Protein AF-A0A535IKG8-F1 (afdb_monomer)

Solvent-access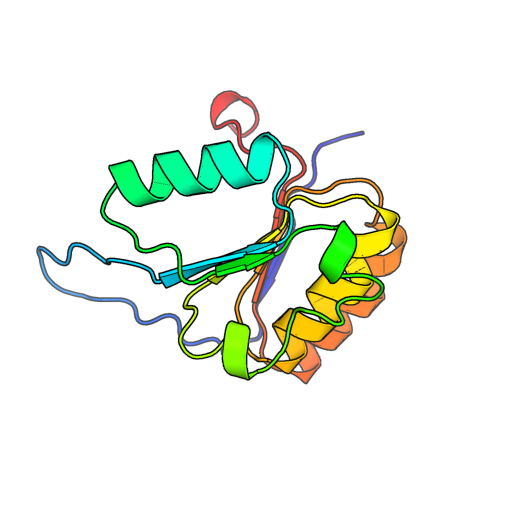ible surface area (backbone atoms only — not comparable to full-atom values): 7937 Å² total; per-residue (Å²): 136,81,76,65,69,46,79,46,72,22,99,76,58,78,72,88,79,84,84,76,87,90,72,86,79,59,46,29,31,30,30,40,15,58,46,74,64,32,48,51,51,50,54,53,38,44,75,70,62,28,43,77,70,38,73,42,38,68,90,67,30,63,81,25,67,56,62,38,68,79,67,50,63,80,38,66,32,33,43,33,41,58,54,42,92,47,47,64,43,40,51,52,39,34,38,74,66,68,32,32,36,38,34,50,51,54,84,46,70,92,49,42,69,62,50,52,54,48,29,55,76,62,46,21,38,40,38,38,30,68,64,90,59,70,87,81,74,118

Ra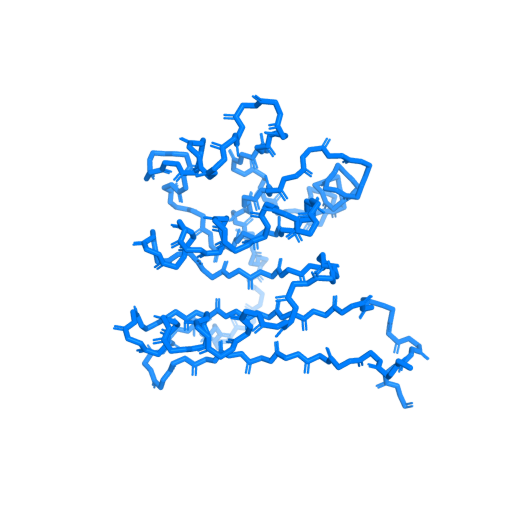dius of gyration: 14.69 Å; Cα contacts (8 Å, |Δi|>4): 245; chains: 1; bounding box: 43×35×37 Å

Sequence (138 aa):
MHGENILLLSPCTSVPLCLCGECEERMRIAIVGGGKMGQAVARLAEARGHTILTIVGGAENQGGRALTAERLAGADVAVEFTRPDAVVANLERLIEAGVPAVTGTTGWLDELPRIAALVERRGGALLHAANFSVGVHL

Mean predicted aligned error: 6.82 Å

Structure (mmCIF, N/CA/C/O backbone):
data_AF-A0A535IKG8-F1
#
_entry.id   AF-A0A535IKG8-F1
#
loop_
_atom_site.group_PDB
_atom_site.id
_atom_site.type_symbol
_atom_site.label_atom_id
_atom_site.label_alt_id
_atom_site.label_comp_id
_atom_site.label_asym_id
_atom_site.label_entity_id
_atom_site.label_seq_id
_atom_site.pdbx_PDB_ins_code
_atom_site.Cartn_x
_atom_site.Cartn_y
_atom_site.Cartn_z
_atom_site.occupancy
_atom_site.B_iso_or_equiv
_atom_site.auth_seq_id
_atom_site.auth_comp_id
_atom_site.auth_asym_id
_atom_site.auth_atom_id
_atom_site.pdbx_PDB_model_num
ATOM 1 N N . MET A 1 1 ? -1.024 1.912 -24.148 1.00 40.41 1 MET A N 1
ATOM 2 C CA . MET A 1 1 ? -1.157 1.590 -22.715 1.00 40.41 1 MET A CA 1
ATOM 3 C C . MET A 1 1 ? -2.408 2.287 -22.215 1.00 40.41 1 MET A C 1
ATOM 5 O O . MET A 1 1 ? -2.364 3.489 -21.994 1.00 40.41 1 MET A O 1
ATOM 9 N N . HIS A 1 2 ? -3.534 1.578 -22.187 1.00 46.06 2 HIS A N 1
ATOM 10 C CA . HIS A 1 2 ? -4.757 2.088 -21.567 1.00 46.06 2 HIS A CA 1
ATOM 11 C C . HIS A 1 2 ? -4.593 1.893 -20.055 1.00 46.06 2 HIS A C 1
ATOM 13 O O . HIS A 1 2 ? -4.092 0.854 -19.634 1.00 46.06 2 HIS A O 1
ATOM 19 N N . GLY A 1 3 ? -4.885 2.920 -19.259 1.00 53.50 3 GLY A N 1
ATOM 20 C CA . GLY A 1 3 ? -4.806 2.833 -17.803 1.00 53.50 3 GLY A CA 1
ATOM 21 C C . GLY A 1 3 ? -5.942 1.958 -17.293 1.00 53.50 3 GLY A C 1
ATOM 22 O O . GLY A 1 3 ? -7.071 2.427 -17.191 1.00 53.50 3 GLY A O 1
ATOM 23 N N . GLU A 1 4 ? -5.655 0.689 -17.032 1.00 65.62 4 GLU A N 1
ATOM 24 C CA . GLU A 1 4 ? -6.626 -0.245 -16.472 1.00 65.62 4 GLU A CA 1
ATOM 25 C C . GLU A 1 4 ? -6.667 -0.068 -14.951 1.00 65.62 4 GLU A C 1
ATOM 27 O O . GLU A 1 4 ? -5.658 -0.227 -14.260 1.00 65.62 4 GLU A O 1
ATOM 32 N N . ASN A 1 5 ? -7.840 0.297 -14.434 1.00 75.25 5 ASN A N 1
ATOM 33 C CA . ASN A 1 5 ? -8.122 0.243 -13.006 1.00 75.25 5 ASN A CA 1
ATOM 34 C C . ASN A 1 5 ? -8.591 -1.175 -12.678 1.00 75.25 5 ASN A C 1
ATOM 36 O O . ASN A 1 5 ? -9.478 -1.705 -13.346 1.00 75.25 5 ASN A O 1
ATOM 40 N N . ILE A 1 6 ? -8.005 -1.789 -11.656 1.00 82.38 6 ILE A N 1
ATOM 41 C CA . ILE A 1 6 ? -8.293 -3.170 -11.273 1.00 82.38 6 ILE A CA 1
ATOM 42 C C . ILE A 1 6 ? -8.760 -3.177 -9.827 1.00 82.38 6 ILE A C 1
ATOM 44 O O . ILE A 1 6 ? -8.037 -2.742 -8.934 1.00 82.38 6 ILE A O 1
ATOM 48 N N . LEU A 1 7 ? -9.963 -3.694 -9.597 1.00 85.19 7 LEU A N 1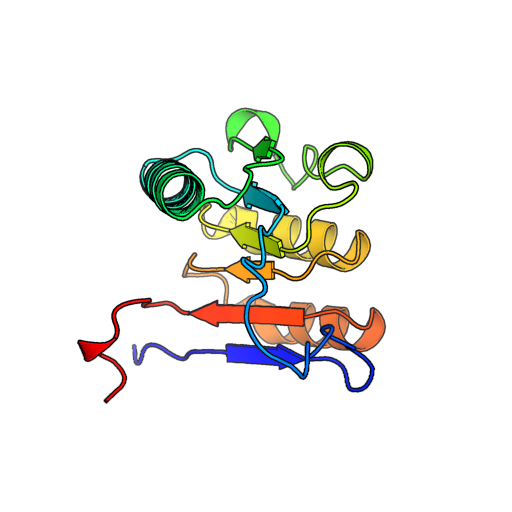
ATOM 49 C CA . LEU A 1 7 ? -10.514 -3.905 -8.267 1.00 85.19 7 LEU A CA 1
ATOM 50 C C . LEU A 1 7 ? -10.632 -5.407 -8.016 1.00 85.19 7 LEU A C 1
ATOM 52 O O . LEU A 1 7 ? -11.364 -6.106 -8.712 1.00 85.19 7 LEU A O 1
ATOM 56 N N . LEU A 1 8 ? -9.909 -5.891 -7.014 1.00 80.62 8 LEU A N 1
ATOM 57 C CA . LEU A 1 8 ? -9.950 -7.268 -6.546 1.00 80.62 8 LEU A CA 1
ATOM 58 C C . LEU A 1 8 ? -10.584 -7.271 -5.162 1.00 80.62 8 LEU A C 1
ATOM 60 O O . LEU A 1 8 ? -10.031 -6.713 -4.215 1.00 80.62 8 LEU A O 1
ATOM 64 N N . LEU A 1 9 ? -11.751 -7.895 -5.060 1.00 78.81 9 LEU A N 1
ATOM 65 C CA . LEU A 1 9 ? -12.485 -8.073 -3.816 1.00 78.81 9 LEU A CA 1
ATOM 66 C C . LEU A 1 9 ? -12.774 -9.554 -3.641 1.00 78.81 9 LEU A C 1
ATOM 68 O O . LEU A 1 9 ? -13.214 -10.223 -4.576 1.00 78.81 9 LEU A O 1
ATOM 72 N N . SER A 1 10 ? -12.551 -10.054 -2.433 1.00 68.81 10 SER A N 1
ATOM 73 C CA . SER A 1 10 ? -13.013 -11.387 -2.072 1.00 68.81 10 SER A CA 1
ATOM 74 C C . SER A 1 10 ? -14.497 -11.337 -1.691 1.00 68.81 10 SER A C 1
ATOM 76 O O . SER A 1 10 ? -14.954 -10.338 -1.133 1.00 68.81 10 SER A O 1
ATOM 78 N N . PRO A 1 11 ? -15.274 -12.413 -1.910 1.00 52.38 11 PRO A N 1
ATOM 79 C CA . PRO A 1 11 ? -16.720 -12.422 -1.658 1.00 52.38 11 PRO A CA 1
ATOM 80 C C . PRO A 1 11 ? -17.121 -12.214 -0.184 1.00 52.38 11 PRO A C 1
ATOM 82 O O . PRO A 1 11 ? -18.302 -12.055 0.104 1.00 52.38 11 PRO A O 1
ATOM 85 N N . CYS A 1 12 ? -16.165 -12.208 0.752 1.00 49.91 12 CYS A N 1
ATOM 86 C CA . CYS A 1 12 ? -16.408 -12.077 2.190 1.00 49.91 12 CYS A CA 1
ATOM 87 C C . CYS A 1 12 ? -15.911 -10.747 2.792 1.00 49.91 12 CYS A C 1
ATOM 89 O O . CYS A 1 12 ? -15.906 -10.596 4.013 1.00 49.91 12 CYS A O 1
ATOM 91 N N . THR A 1 13 ? -15.470 -9.784 1.976 1.00 50.72 13 THR A N 1
ATOM 92 C CA . THR A 1 13 ? -14.934 -8.515 2.486 1.00 50.72 13 THR A CA 1
ATOM 93 C C . THR A 1 13 ? -16.071 -7.606 2.969 1.00 50.72 13 THR A C 1
ATOM 95 O O . THR A 1 13 ? -16.648 -6.838 2.202 1.00 50.72 13 THR A O 1
ATOM 98 N N . SER A 1 14 ? -16.413 -7.683 4.255 1.00 46.38 14 SER A N 1
ATOM 99 C CA . SER A 1 14 ? -17.317 -6.728 4.895 1.00 46.38 14 SER A CA 1
ATOM 100 C C . SER A 1 14 ? -16.568 -5.425 5.176 1.00 46.38 14 SER A C 1
ATOM 102 O O . SER A 1 14 ? -15.916 -5.282 6.210 1.00 46.38 14 SER A O 1
ATOM 104 N N . VAL A 1 15 ? -16.656 -4.469 4.254 1.00 48.09 15 VAL A N 1
ATOM 105 C CA . VAL A 1 15 ? -16.395 -3.061 4.578 1.00 48.09 15 VAL A CA 1
ATOM 106 C C . VAL A 1 15 ? -17.599 -2.584 5.399 1.00 48.09 15 VAL A C 1
ATOM 108 O O . VAL A 1 15 ? -18.728 -2.804 4.951 1.00 48.09 15 VAL A O 1
ATOM 111 N N . PRO A 1 16 ? -17.425 -1.992 6.591 1.00 44.44 16 PRO A N 1
ATOM 112 C CA . PRO A 1 16 ? -18.560 -1.501 7.357 1.00 44.44 16 PRO A CA 1
ATOM 113 C C . PRO A 1 16 ? -19.250 -0.386 6.558 1.00 44.44 16 PRO A C 1
ATOM 115 O O . PRO A 1 16 ? -18.725 0.714 6.422 1.00 44.44 16 PRO A O 1
ATOM 118 N N . LEU A 1 17 ? -20.419 -0.682 5.982 1.00 44.31 17 LEU A N 1
ATOM 119 C CA . LEU A 1 17 ? -21.299 0.326 5.397 1.00 44.31 17 LEU A CA 1
ATOM 120 C C . LEU A 1 17 ? -22.091 0.963 6.543 1.00 44.31 17 LEU A C 1
ATOM 122 O O . LEU A 1 17 ? -23.034 0.367 7.065 1.00 44.31 17 LEU A O 1
ATOM 126 N N . CYS A 1 18 ? -21.694 2.168 6.945 1.00 37.31 18 CYS A N 1
ATOM 127 C CA . CYS A 1 18 ? -22.429 2.955 7.925 1.00 37.31 18 CYS A CA 1
ATOM 128 C C . CYS A 1 18 ? -23.681 3.550 7.255 1.00 37.31 18 CYS A C 1
ATOM 130 O O . CYS A 1 18 ? -23.607 4.459 6.427 1.00 37.31 18 CYS A O 1
ATOM 132 N N . LEU A 1 19 ? -24.846 2.984 7.570 1.00 46.00 19 LEU A N 1
ATOM 133 C CA . LEU A 1 19 ? -26.154 3.573 7.302 1.00 46.00 19 LEU A CA 1
ATOM 134 C C . LEU A 1 19 ? -26.467 4.526 8.466 1.00 46.00 19 LEU A C 1
ATOM 136 O O . LEU A 1 19 ? -26.470 4.067 9.606 1.00 46.00 19 LEU A O 1
ATOM 140 N N . CYS A 1 20 ? -26.805 5.784 8.146 1.00 39.03 20 CYS A N 1
ATOM 141 C CA . CYS A 1 20 ? -27.294 6.887 9.006 1.00 39.03 20 CYS A CA 1
ATOM 142 C C . CYS A 1 20 ? -26.271 8.013 9.286 1.00 39.03 20 CYS A C 1
ATOM 144 O O . CYS A 1 20 ? -25.398 7.875 10.126 1.00 39.03 20 CYS A O 1
ATOM 146 N N . GLY A 1 21 ? -26.460 9.138 8.577 1.00 47.72 21 GLY A N 1
ATOM 147 C CA . GLY A 1 21 ? -26.139 10.535 8.931 1.00 47.72 21 GLY A CA 1
ATOM 148 C C . GLY A 1 21 ? -24.961 10.850 9.864 1.00 47.72 21 GLY A C 1
ATOM 149 O O . GLY A 1 21 ? -25.066 10.667 11.069 1.00 47.72 21 GLY A O 1
ATOM 150 N N . GLU A 1 22 ? -23.934 11.481 9.280 1.00 53.59 22 GLU A N 1
ATOM 151 C CA . GLU A 1 22 ? -22.800 12.173 9.924 1.00 53.59 22 GLU A CA 1
ATOM 152 C C . GLU A 1 22 ? -21.826 11.290 10.725 1.00 53.59 22 GLU A C 1
ATOM 154 O O . GLU A 1 22 ? -21.685 11.403 11.940 1.00 53.59 22 GLU A O 1
ATOM 159 N N . CYS A 1 23 ? -21.059 10.460 10.014 1.00 42.19 23 CYS A N 1
ATOM 160 C CA . CYS A 1 23 ? -19.792 9.929 10.515 1.00 42.19 23 CYS A CA 1
ATOM 161 C C . CYS A 1 23 ? -18.659 10.586 9.718 1.00 42.19 23 CYS A C 1
ATOM 163 O O . CYS A 1 23 ? -18.504 10.326 8.524 1.00 42.19 23 CYS A O 1
ATOM 165 N N . GLU A 1 24 ? -17.859 11.452 10.343 1.00 56.78 24 GLU A N 1
ATOM 166 C CA . GLU A 1 24 ? -16.510 11.697 9.827 1.00 56.78 24 GLU A CA 1
ATOM 167 C C . GLU A 1 24 ? -15.738 10.380 9.985 1.00 56.78 24 GLU A C 1
ATOM 169 O O . GLU A 1 24 ? -15.180 10.098 11.045 1.00 56.78 24 GLU A O 1
ATOM 174 N N . GLU A 1 25 ? -15.759 9.532 8.953 1.00 67.38 25 GLU A N 1
ATOM 175 C CA . GLU A 1 25 ? -15.003 8.277 8.914 1.00 67.38 25 GLU A CA 1
ATOM 176 C C . GLU A 1 25 ? -13.499 8.600 8.862 1.00 67.38 25 GLU A C 1
ATOM 178 O O . GLU A 1 25 ? -12.850 8.694 7.812 1.00 67.38 25 GLU A O 1
ATOM 183 N N . ARG A 1 26 ? -12.927 8.840 10.044 1.00 87.44 26 ARG A N 1
ATOM 184 C CA . ARG A 1 26 ? -11.494 9.029 10.262 1.00 87.44 26 ARG A CA 1
ATOM 185 C C . ARG A 1 26 ? -10.784 7.693 10.062 1.00 87.44 26 ARG A C 1
ATOM 187 O O . ARG A 1 26 ? -10.549 6.955 11.012 1.00 87.44 26 ARG A O 1
ATOM 194 N N . MET A 1 27 ? -10.390 7.420 8.824 1.00 94.56 27 MET A N 1
ATOM 195 C CA . MET A 1 27 ? -9.545 6.268 8.514 1.00 94.56 27 MET A CA 1
ATOM 196 C C . MET A 1 27 ? -8.144 6.394 9.128 1.00 94.56 27 MET A C 1
ATOM 198 O O . MET A 1 27 ? -7.555 7.480 9.181 1.00 94.56 27 MET A O 1
ATOM 202 N N . ARG A 1 28 ? -7.582 5.252 9.516 1.00 97.25 28 ARG A N 1
ATOM 203 C CA . ARG A 1 28 ? -6.189 5.037 9.907 1.00 97.25 28 ARG A CA 1
ATOM 204 C C . ARG A 1 28 ? -5.435 4.462 8.714 1.00 97.25 28 ARG A C 1
ATOM 206 O O . ARG A 1 28 ? -5.632 3.314 8.328 1.00 97.25 28 ARG A O 1
ATOM 213 N N . ILE A 1 29 ? -4.567 5.269 8.119 1.00 98.06 29 ILE A N 1
ATOM 214 C CA . ILE A 1 29 ? -3.926 4.972 6.839 1.00 98.06 2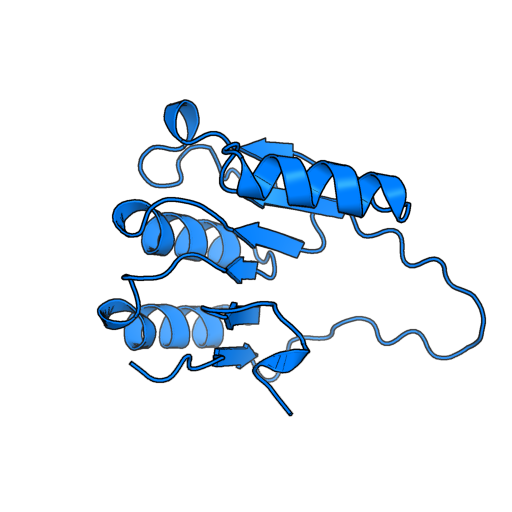9 ILE A CA 1
ATOM 215 C C . ILE A 1 29 ? -2.457 4.619 7.061 1.00 98.06 29 ILE A C 1
ATOM 217 O O . ILE A 1 29 ? -1.710 5.380 7.681 1.00 98.06 29 ILE A O 1
ATOM 221 N N . ALA A 1 30 ? -2.022 3.487 6.512 1.00 98.31 30 ALA A N 1
ATOM 222 C CA . ALA A 1 30 ? -0.608 3.167 6.358 1.00 98.31 30 ALA A CA 1
ATOM 223 C C . ALA A 1 30 ? -0.115 3.640 4.982 1.00 98.31 30 ALA A C 1
ATOM 225 O O . ALA A 1 30 ? -0.723 3.338 3.959 1.00 98.31 30 ALA A O 1
ATOM 226 N N . ILE A 1 31 ? 0.999 4.368 4.929 1.00 98.31 31 ILE A N 1
ATOM 227 C CA . ILE A 1 31 ? 1.620 4.790 3.668 1.00 98.31 31 ILE A CA 1
ATOM 228 C C . ILE A 1 31 ? 2.817 3.890 3.383 1.00 98.31 31 ILE A C 1
ATOM 230 O O . ILE A 1 31 ? 3.791 3.880 4.136 1.00 98.31 31 ILE A O 1
ATOM 234 N N . VAL A 1 32 ? 2.778 3.167 2.268 1.00 98.06 32 VAL A N 1
ATOM 235 C CA . VAL A 1 32 ? 3.884 2.336 1.788 1.00 98.06 32 VAL A CA 1
ATOM 236 C C . VAL A 1 32 ? 4.556 3.067 0.631 1.00 98.06 32 VAL A C 1
ATOM 238 O O . VAL A 1 32 ? 4.026 3.142 -0.473 1.00 98.06 32 VAL A O 1
ATOM 241 N N . GLY A 1 33 ? 5.723 3.653 0.904 1.00 96.56 33 GLY A N 1
ATOM 242 C CA . GLY A 1 33 ? 6.443 4.522 -0.025 1.00 96.56 33 GLY A CA 1
ATOM 243 C C . GLY A 1 33 ? 6.515 5.974 0.441 1.00 96.56 33 GLY A C 1
ATOM 244 O O . GLY A 1 33 ? 5.761 6.829 -0.006 1.00 96.56 33 GLY A O 1
ATOM 245 N N . GLY A 1 34 ? 7.503 6.294 1.280 1.00 92.94 34 GLY A N 1
ATOM 246 C CA . GLY A 1 34 ? 7.749 7.654 1.794 1.00 92.94 34 GLY A CA 1
ATOM 247 C C . GLY A 1 34 ? 8.299 8.688 0.791 1.00 92.94 34 GLY A C 1
ATOM 248 O O . GLY A 1 34 ? 8.905 9.671 1.213 1.00 92.94 34 GLY A O 1
ATOM 249 N N . GLY A 1 35 ? 8.146 8.469 -0.518 1.00 93.00 35 GLY A N 1
ATOM 250 C CA . GLY A 1 35 ? 8.558 9.416 -1.560 1.00 93.00 35 GLY A CA 1
ATOM 251 C C . GLY A 1 35 ? 7.611 10.617 -1.690 1.00 93.00 35 GLY A C 1
ATOM 252 O O . GLY A 1 35 ? 6.682 10.787 -0.904 1.00 93.00 35 GLY A O 1
ATOM 253 N N . LYS A 1 36 ? 7.808 11.444 -2.727 1.00 93.50 36 LYS A N 1
ATOM 254 C CA . LYS A 1 36 ? 6.994 12.656 -2.966 1.00 93.50 36 LYS A CA 1
ATOM 255 C C . LYS A 1 36 ? 5.488 12.367 -2.983 1.00 93.50 36 LYS A C 1
ATOM 257 O O . LYS A 1 36 ? 4.732 13.095 -2.350 1.00 93.50 36 LYS A O 1
ATOM 262 N N . MET A 1 37 ? 5.073 11.300 -3.673 1.00 91.75 37 MET A N 1
ATOM 263 C CA . MET A 1 37 ? 3.660 10.930 -3.769 1.00 91.75 37 MET A CA 1
ATOM 264 C C . MET A 1 37 ? 3.081 10.475 -2.430 1.00 91.75 37 MET A C 1
ATOM 266 O O . MET A 1 37 ? 2.075 11.030 -2.002 1.00 91.75 37 MET A O 1
ATOM 270 N N . GLY A 1 38 ? 3.729 9.536 -1.734 1.00 94.31 38 GLY A N 1
ATOM 271 C CA . GLY A 1 38 ? 3.243 9.072 -0.432 1.00 94.31 38 GLY A CA 1
ATOM 272 C C . GLY A 1 38 ? 3.162 10.194 0.606 1.00 94.31 38 GLY A C 1
ATOM 273 O O . GLY A 1 38 ? 2.186 10.275 1.342 1.00 94.31 38 GLY A O 1
ATOM 274 N N . GLN A 1 39 ? 4.121 11.126 0.608 1.00 96.31 39 GLN A N 1
ATOM 275 C CA . GLN A 1 39 ? 4.081 12.315 1.471 1.00 96.31 39 GLN A CA 1
ATOM 276 C C . GLN A 1 39 ? 2.945 13.280 1.105 1.00 96.31 39 GLN A C 1
ATOM 278 O O . GLN A 1 39 ? 2.331 13.873 1.989 1.00 96.31 39 GLN A O 1
ATOM 283 N N . ALA A 1 40 ? 2.655 13.453 -0.188 1.00 95.75 40 ALA A N 1
ATOM 284 C CA . ALA A 1 40 ? 1.535 14.277 -0.634 1.00 95.75 40 ALA A CA 1
ATOM 285 C C . ALA A 1 40 ? 0.189 13.670 -0.212 1.00 95.75 40 ALA A C 1
ATOM 287 O O . ALA A 1 40 ? -0.664 14.387 0.306 1.00 95.75 40 ALA A O 1
ATOM 288 N N . VAL A 1 41 ? 0.029 12.351 -0.369 1.00 94.56 41 VAL A N 1
ATOM 289 C CA . VAL A 1 41 ? -1.157 11.619 0.097 1.00 94.56 41 VAL A CA 1
ATOM 290 C C . VAL A 1 41 ? -1.305 11.737 1.610 1.00 94.56 41 VAL A C 1
ATOM 292 O O . VAL A 1 41 ? -2.391 12.073 2.071 1.00 94.56 41 VAL A O 1
ATOM 295 N N . ALA A 1 42 ? -0.223 11.535 2.370 1.00 96.56 42 ALA A N 1
ATOM 296 C CA . ALA A 1 42 ? -0.234 11.647 3.827 1.00 96.56 42 ALA A CA 1
ATOM 297 C C . ALA A 1 42 ? -0.772 13.011 4.283 1.00 96.56 42 ALA A C 1
ATOM 299 O O . ALA A 1 42 ? -1.771 13.082 4.993 1.00 96.56 42 ALA A O 1
ATOM 300 N N . ARG A 1 43 ? -0.184 14.098 3.768 1.00 97.31 43 ARG A N 1
ATOM 301 C CA . ARG A 1 43 ? -0.600 15.473 4.087 1.00 97.31 43 ARG A CA 1
ATOM 302 C C . ARG A 1 43 ? -2.053 15.746 3.715 1.00 97.31 43 ARG A C 1
ATOM 304 O O . ARG A 1 43 ? -2.766 16.412 4.458 1.00 97.31 43 ARG A O 1
ATOM 311 N N . LEU A 1 44 ? -2.491 15.266 2.551 1.00 95.44 44 LEU A N 1
ATOM 312 C CA . LEU A 1 44 ? -3.853 15.493 2.074 1.00 95.44 44 LEU A CA 1
ATOM 313 C C . LEU A 1 44 ? -4.887 14.725 2.902 1.00 95.44 44 LEU A C 1
ATOM 315 O O . LEU A 1 44 ? -5.989 15.228 3.117 1.00 95.44 44 LEU A O 1
ATOM 319 N N . ALA A 1 45 ? -4.532 13.520 3.343 1.00 95.12 45 ALA A N 1
ATOM 320 C CA . ALA A 1 45 ? -5.369 12.703 4.201 1.00 95.12 45 ALA A CA 1
ATOM 321 C C . ALA A 1 45 ? -5.490 13.309 5.606 1.00 95.12 45 ALA A C 1
ATOM 323 O O . ALA A 1 45 ? -6.603 13.429 6.111 1.00 95.12 45 ALA A O 1
ATOM 324 N N . GLU A 1 46 ? -4.386 13.779 6.194 1.00 96.19 46 GLU A N 1
ATOM 325 C CA . GLU A 1 46 ? -4.403 14.513 7.470 1.00 96.19 46 GLU A CA 1
ATOM 326 C C . GLU A 1 46 ? -5.242 15.791 7.375 1.00 96.19 46 GLU A C 1
ATOM 328 O O . GLU A 1 46 ? -6.074 16.056 8.239 1.00 96.19 46 GLU A O 1
ATOM 333 N N . ALA A 1 47 ? -5.096 16.552 6.285 1.00 95.44 47 ALA A N 1
ATOM 334 C CA . ALA A 1 47 ? -5.898 17.750 6.035 1.00 95.44 47 ALA A CA 1
ATOM 335 C C . ALA A 1 47 ? -7.404 17.458 5.881 1.00 95.44 47 ALA A C 1
ATOM 337 O O . ALA A 1 47 ? -8.220 18.363 6.033 1.00 95.44 47 ALA A O 1
ATOM 338 N N . ARG A 1 48 ? -7.773 16.207 5.581 1.00 94.44 48 ARG A N 1
ATOM 339 C CA . ARG A 1 48 ? -9.156 15.710 5.516 1.00 94.44 48 ARG A CA 1
ATOM 340 C C . ARG A 1 48 ? -9.623 15.036 6.811 1.00 94.44 48 ARG A C 1
ATOM 342 O O . ARG A 1 48 ? -10.699 14.455 6.830 1.00 94.44 48 ARG A O 1
ATOM 349 N N . GLY A 1 49 ? -8.828 15.100 7.878 1.00 93.81 49 GLY A N 1
ATOM 350 C CA . GLY A 1 49 ? -9.188 14.559 9.187 1.00 93.81 49 GLY A CA 1
ATOM 351 C C . GLY A 1 49 ? -8.871 13.076 9.382 1.00 93.81 49 GLY A C 1
ATOM 352 O O . GLY A 1 49 ? -9.171 12.551 10.452 1.00 93.81 49 GLY A O 1
ATOM 353 N N . HIS A 1 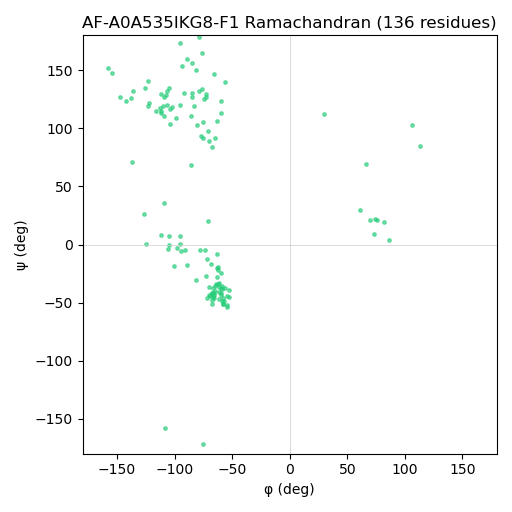50 ? -8.239 12.403 8.414 1.00 96.12 50 HIS A N 1
ATOM 354 C CA . HIS A 1 50 ? -7.746 11.031 8.575 1.00 96.12 50 HIS A CA 1
ATOM 355 C C . HIS A 1 50 ? -6.453 10.992 9.403 1.00 96.12 50 HIS A C 1
ATOM 357 O O . HIS A 1 50 ? -5.787 12.002 9.615 1.00 96.12 50 HIS A O 1
ATOM 363 N N . THR A 1 51 ? -6.083 9.809 9.888 1.00 97.31 51 THR A N 1
ATOM 364 C CA . THR A 1 51 ? -4.879 9.599 10.703 1.00 97.31 51 THR A CA 1
ATOM 365 C C . THR A 1 51 ? -3.854 8.776 9.938 1.00 97.31 51 THR A C 1
ATOM 367 O O . THR A 1 51 ? -4.174 7.696 9.450 1.00 97.31 51 THR A O 1
ATOM 370 N N . ILE A 1 52 ? -2.607 9.241 9.872 1.00 97.69 52 ILE A N 1
ATOM 371 C CA . ILE A 1 52 ? -1.502 8.448 9.323 1.00 97.69 52 ILE A CA 1
ATOM 372 C C . ILE A 1 52 ? -0.934 7.570 10.431 1.00 97.69 52 ILE A C 1
ATOM 374 O O . ILE A 1 52 ? -0.332 8.061 11.382 1.00 97.69 52 ILE A O 1
ATOM 378 N N . LEU A 1 53 ? -1.146 6.260 10.315 1.00 97.38 53 LEU A N 1
ATOM 379 C CA . LEU A 1 53 ? -0.659 5.281 11.283 1.00 97.38 53 LEU A CA 1
ATOM 380 C C . LEU A 1 53 ? 0.859 5.123 11.188 1.00 97.38 53 LEU A C 1
ATOM 382 O O . LEU A 1 53 ? 1.566 5.073 12.191 1.00 97.38 53 LEU A O 1
ATOM 386 N N . THR A 1 54 ? 1.354 5.007 9.959 1.00 97.75 54 THR A N 1
ATOM 387 C CA . THR A 1 54 ? 2.770 4.807 9.677 1.00 97.75 54 THR A CA 1
ATOM 388 C C . THR A 1 54 ? 3.091 5.254 8.258 1.00 97.75 54 THR A C 1
ATOM 390 O O . THR A 1 54 ? 2.241 5.198 7.367 1.00 97.75 54 THR A O 1
ATOM 393 N N . ILE A 1 55 ? 4.335 5.675 8.045 1.00 97.94 55 ILE A N 1
ATOM 394 C CA . ILE A 1 55 ? 4.904 5.895 6.718 1.00 97.94 55 ILE A CA 1
ATOM 395 C C . ILE A 1 55 ? 6.143 5.021 6.621 1.00 97.94 55 ILE A C 1
ATOM 397 O O . ILE A 1 55 ? 7.088 5.192 7.386 1.00 97.94 55 ILE A O 1
ATOM 401 N N . VAL A 1 56 ? 6.137 4.097 5.670 1.00 97.69 56 VAL A N 1
ATOM 402 C CA . VAL A 1 56 ? 7.208 3.128 5.464 1.00 97.69 56 VAL A CA 1
ATOM 403 C C . VAL A 1 56 ? 8.038 3.541 4.251 1.00 97.69 56 VAL A C 1
ATOM 405 O O . VAL A 1 56 ? 7.549 3.619 3.118 1.00 97.69 56 VAL A O 1
ATOM 408 N N . GLY A 1 57 ? 9.314 3.847 4.487 1.00 96.38 57 GLY A N 1
ATOM 409 C CA . GLY A 1 57 ? 10.262 4.256 3.452 1.00 96.38 57 GLY A CA 1
ATOM 410 C C . GLY A 1 57 ? 10.922 3.080 2.723 1.00 96.38 57 GLY A C 1
ATOM 411 O O . GLY A 1 57 ? 11.082 1.991 3.264 1.00 96.38 57 GLY A O 1
ATOM 412 N N . GLY A 1 58 ? 11.396 3.309 1.493 1.00 93.38 58 GLY A N 1
ATOM 413 C CA . GLY A 1 58 ? 12.083 2.266 0.714 1.00 93.38 58 GLY A CA 1
ATOM 414 C C . GLY A 1 58 ? 13.373 1.743 1.366 1.00 93.38 58 GLY A C 1
ATOM 415 O O . GLY A 1 58 ? 13.672 0.558 1.263 1.00 93.38 58 GLY A O 1
ATOM 416 N 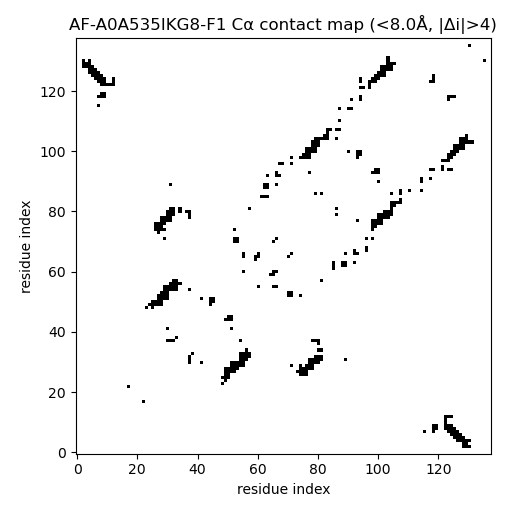N . ALA A 1 59 ? 14.113 2.595 2.087 1.00 93.31 59 ALA A N 1
ATOM 417 C CA . ALA A 1 59 ? 15.369 2.210 2.743 1.00 93.31 59 ALA A CA 1
ATOM 418 C C . ALA A 1 59 ? 15.172 1.164 3.858 1.00 93.31 59 ALA A C 1
ATOM 420 O O . ALA A 1 59 ? 15.996 0.264 4.030 1.00 93.31 59 ALA A O 1
ATOM 421 N N . GLU A 1 60 ? 14.065 1.251 4.599 1.00 94.75 60 GLU A N 1
ATOM 422 C CA . GLU A 1 60 ? 13.735 0.302 5.667 1.00 94.75 60 GLU A CA 1
ATOM 423 C C . GLU A 1 60 ? 12.925 -0.905 5.167 1.00 94.75 60 GLU A C 1
ATOM 425 O O . GLU A 1 60 ? 12.901 -1.932 5.837 1.00 94.75 60 GLU A O 1
ATOM 430 N N . ASN A 1 61 ? 12.305 -0.820 3.986 1.00 96.62 61 ASN A N 1
ATOM 431 C CA . ASN A 1 61 ? 11.314 -1.791 3.519 1.00 96.62 61 ASN A CA 1
ATOM 432 C C . ASN A 1 61 ? 11.784 -2.699 2.372 1.00 96.62 61 ASN A C 1
ATOM 434 O O . ASN A 1 61 ? 11.012 -3.061 1.485 1.00 96.62 61 ASN A O 1
ATOM 438 N N . GLN A 1 62 ? 13.060 -3.077 2.370 1.00 94.81 62 GLN A N 1
ATOM 439 C CA . GLN A 1 62 ? 13.576 -4.039 1.392 1.00 94.81 62 GLN A CA 1
ATOM 440 C C . GLN A 1 62 ? 12.827 -5.376 1.509 1.00 94.81 62 GLN A C 1
ATOM 442 O O . GLN A 1 62 ? 12.768 -5.960 2.592 1.00 94.81 62 GLN A O 1
ATOM 447 N N . GLY A 1 63 ? 12.228 -5.838 0.407 1.00 94.25 63 GLY A N 1
ATOM 448 C CA . GLY A 1 63 ? 11.437 -7.075 0.379 1.00 94.25 63 GLY A CA 1
ATOM 449 C C . GLY A 1 63 ? 10.215 -7.063 1.308 1.00 94.25 63 GLY A C 1
ATOM 450 O O . GLY A 1 63 ? 9.859 -8.104 1.855 1.00 94.25 63 GLY A O 1
ATOM 451 N N . GLY A 1 64 ? 9.623 -5.891 1.570 1.00 95.62 64 GLY A N 1
ATOM 452 C CA . GLY A 1 64 ? 8.448 -5.765 2.440 1.00 95.62 64 GLY A CA 1
ATOM 453 C C . GLY A 1 64 ? 8.743 -5.941 3.937 1.00 95.62 64 GLY A C 1
ATOM 454 O O . GLY A 1 64 ? 7.823 -6.035 4.744 1.00 95.62 64 GLY A O 1
ATOM 455 N N . ARG A 1 65 ? 10.019 -6.004 4.350 1.00 96.38 65 ARG A N 1
ATOM 456 C CA . ARG A 1 65 ? 10.410 -6.352 5.730 1.00 96.38 65 ARG A CA 1
ATOM 457 C C . ARG A 1 65 ? 9.931 -5.386 6.817 1.00 96.38 65 ARG A C 1
ATOM 459 O O . ARG A 1 65 ? 9.892 -5.784 7.975 1.00 96.38 65 ARG A O 1
ATOM 466 N N . ALA A 1 66 ? 9.608 -4.141 6.469 1.00 97.00 66 ALA A N 1
ATOM 467 C CA . ALA A 1 66 ? 9.098 -3.149 7.416 1.00 97.00 66 ALA A CA 1
ATOM 468 C C . ALA A 1 66 ? 7.564 -3.149 7.508 1.00 97.00 66 ALA A C 1
ATOM 470 O O . ALA A 1 66 ? 7.007 -2.451 8.350 1.00 97.00 66 ALA A O 1
ATOM 471 N N . LEU A 1 67 ? 6.874 -3.937 6.681 1.00 97.69 67 LEU A N 1
ATOM 472 C CA . LEU A 1 67 ? 5.430 -4.155 6.756 1.00 97.69 67 LEU A CA 1
ATOM 473 C C . LEU A 1 67 ? 5.140 -5.285 7.751 1.00 97.69 67 LEU A C 1
ATOM 475 O O . LEU A 1 67 ? 4.790 -6.400 7.370 1.00 97.69 67 LEU A O 1
ATOM 479 N N . THR A 1 68 ? 5.391 -5.010 9.031 1.00 97.00 68 THR A N 1
ATOM 480 C CA . THR A 1 68 ? 5.160 -5.961 10.126 1.00 97.00 68 THR A CA 1
ATOM 481 C C . THR A 1 68 ? 3.744 -5.829 10.680 1.00 97.00 68 THR A C 1
ATOM 483 O O . THR A 1 68 ? 3.108 -4.782 10.529 1.00 97.00 68 THR A O 1
ATOM 486 N N . ALA A 1 69 ? 3.262 -6.870 11.363 1.00 94.12 69 ALA A N 1
ATOM 487 C CA . ALA A 1 69 ? 1.946 -6.861 11.997 1.00 94.12 69 ALA A CA 1
ATOM 488 C C . ALA A 1 69 ? 1.792 -5.690 12.982 1.00 94.12 69 ALA A C 1
ATOM 490 O O . ALA A 1 69 ? 0.745 -5.056 13.022 1.00 94.12 69 ALA A O 1
ATOM 491 N N . GLU A 1 70 ? 2.848 -5.341 13.720 1.00 95.12 70 GLU A N 1
ATOM 492 C CA . GLU A 1 70 ? 2.838 -4.245 14.692 1.00 95.12 70 GLU A CA 1
ATOM 493 C C . GLU A 1 70 ? 2.685 -2.881 14.016 1.00 95.12 70 GLU A C 1
ATOM 495 O O . GLU A 1 70 ? 1.940 -2.030 14.496 1.00 95.12 70 GLU A O 1
ATOM 500 N N . ARG A 1 71 ? 3.372 -2.663 12.888 1.00 96.19 71 ARG A N 1
ATOM 501 C CA . ARG A 1 71 ? 3.291 -1.398 12.139 1.00 96.19 71 ARG A CA 1
ATOM 502 C C . ARG A 1 71 ? 1.971 -1.234 11.396 1.00 96.19 71 ARG A C 1
ATOM 504 O O . ARG A 1 71 ? 1.556 -0.107 11.146 1.00 96.19 71 ARG A O 1
ATOM 511 N N . LEU A 1 72 ? 1.340 -2.347 11.037 1.00 97.25 72 LEU A N 1
ATOM 512 C CA . LEU A 1 72 ? 0.060 -2.387 10.336 1.00 97.25 72 LEU A CA 1
ATOM 513 C C . LEU A 1 72 ? -1.141 -2.521 11.286 1.00 97.25 72 LEU A C 1
ATOM 515 O O . LEU A 1 72 ? -2.283 -2.442 10.839 1.00 97.25 72 LEU A O 1
ATOM 519 N N . ALA A 1 73 ? -0.905 -2.701 12.588 1.00 95.44 73 ALA A N 1
ATOM 520 C CA . ALA A 1 73 ? -1.949 -2.950 13.571 1.00 95.44 73 ALA A CA 1
ATOM 521 C C . ALA A 1 73 ? -2.973 -1.803 13.629 1.00 95.44 73 ALA A C 1
ATOM 523 O O . ALA A 1 73 ? -2.689 -0.687 14.078 1.00 95.44 73 ALA A O 1
ATOM 524 N N . GLY A 1 74 ? -4.202 -2.112 13.212 1.00 93.62 74 GLY A N 1
ATOM 525 C CA . GLY A 1 74 ? -5.308 -1.160 13.174 1.00 93.62 74 GLY A CA 1
ATOM 526 C C . GLY A 1 74 ? -5.242 -0.162 12.018 1.00 93.62 74 GLY A C 1
ATOM 527 O O . GLY A 1 74 ? -5.830 0.908 12.138 1.00 93.62 74 GLY A O 1
ATOM 528 N N . ALA A 1 75 ? -4.510 -0.468 10.943 1.00 96.69 75 ALA A N 1
ATOM 529 C CA . ALA A 1 75 ? -4.675 0.222 9.669 1.00 96.69 75 ALA A CA 1
ATOM 530 C C . ALA A 1 75 ? -5.990 -0.219 9.012 1.00 96.69 75 ALA A C 1
ATOM 532 O O . ALA A 1 75 ? -6.224 -1.415 8.848 1.00 96.69 75 ALA A O 1
ATOM 533 N N . ASP A 1 76 ? -6.807 0.744 8.595 1.00 96.62 76 ASP A N 1
ATOM 534 C CA . ASP A 1 76 ? -8.030 0.482 7.828 1.00 96.62 76 ASP A CA 1
ATOM 535 C C . ASP A 1 76 ? -7.709 0.268 6.343 1.00 96.62 76 ASP A C 1
ATOM 537 O O . ASP A 1 76 ? -8.384 -0.480 5.639 1.00 96.62 76 ASP A O 1
ATOM 541 N N . VAL A 1 77 ? -6.652 0.929 5.860 1.00 97.06 77 VAL A N 1
ATOM 542 C CA . VAL A 1 77 ? -6.175 0.826 4.481 1.00 97.06 77 VAL A CA 1
ATOM 543 C C . VAL A 1 77 ? -4.686 1.154 4.393 1.00 97.06 77 VAL A C 1
ATOM 545 O O . VAL A 1 77 ? -4.164 2.002 5.124 1.00 97.06 77 VAL A O 1
ATOM 548 N N . ALA A 1 78 ? -3.999 0.510 3.455 1.00 98.12 78 ALA A N 1
ATOM 549 C CA . ALA A 1 78 ? -2.655 0.866 3.033 1.00 98.12 78 ALA A CA 1
ATOM 550 C C . ALA A 1 78 ? -2.673 1.533 1.653 1.00 98.12 78 ALA A C 1
ATOM 552 O O . ALA A 1 78 ? -3.269 1.017 0.709 1.00 98.12 78 ALA A O 1
ATOM 553 N N . VAL A 1 79 ? -1.981 2.662 1.519 1.00 97.75 79 VAL A N 1
ATOM 554 C CA . VAL A 1 79 ? -1.773 3.340 0.236 1.00 97.75 79 VAL A CA 1
ATOM 555 C C . VAL A 1 79 ? -0.332 3.130 -0.217 1.00 97.75 79 VAL A C 1
ATOM 557 O O . VAL A 1 79 ? 0.613 3.513 0.473 1.00 97.75 79 VAL A O 1
ATOM 560 N N . GLU A 1 80 ? -0.171 2.510 -1.381 1.00 97.19 80 GLU A N 1
ATOM 561 C CA . GLU A 1 80 ? 1.089 2.006 -1.913 1.00 97.19 80 GLU A CA 1
ATOM 562 C C . GLU A 1 80 ? 1.521 2.819 -3.143 1.00 97.19 80 GLU A C 1
ATOM 564 O O . GLU A 1 80 ? 0.869 2.821 -4.188 1.00 97.19 80 GLU A O 1
ATOM 569 N N . PHE A 1 81 ? 2.633 3.540 -2.978 1.00 95.69 81 PHE A N 1
ATOM 570 C CA . PHE A 1 81 ? 3.314 4.312 -4.016 1.00 95.69 81 PHE A CA 1
ATOM 571 C C . PHE A 1 81 ? 4.830 4.105 -3.900 1.00 95.69 81 PHE A C 1
ATOM 573 O O . PHE A 1 81 ? 5.582 4.992 -3.479 1.00 95.69 81 PHE A O 1
ATOM 580 N N . THR A 1 82 ? 5.294 2.910 -4.251 1.00 95.81 82 THR A N 1
ATOM 581 C CA . THR A 1 82 ? 6.712 2.543 -4.296 1.00 95.81 82 THR A CA 1
ATOM 582 C C . THR A 1 82 ? 7.221 2.388 -5.732 1.00 95.81 82 THR A C 1
ATOM 584 O O . THR A 1 82 ? 6.695 2.990 -6.669 1.00 95.81 82 THR A O 1
ATOM 587 N N . ARG A 1 83 ? 8.308 1.636 -5.903 1.00 94.94 83 ARG A N 1
ATOM 588 C CA . ARG A 1 83 ? 8.913 1.310 -7.193 1.00 94.94 83 ARG A CA 1
ATOM 589 C C . ARG A 1 83 ? 8.350 -0.027 -7.698 1.00 94.94 83 ARG A C 1
ATOM 591 O O . ARG A 1 83 ? 7.989 -0.852 -6.860 1.00 94.94 83 ARG A O 1
ATOM 598 N N . PRO A 1 84 ? 8.319 -0.271 -9.022 1.00 95.00 84 PRO A N 1
ATOM 599 C CA . PRO A 1 84 ? 7.715 -1.481 -9.594 1.00 95.00 84 PRO A CA 1
ATOM 600 C C . PRO A 1 84 ? 8.237 -2.792 -8.985 1.00 95.00 84 PRO A C 1
ATOM 602 O O . PRO A 1 84 ? 7.467 -3.703 -8.703 1.00 95.00 84 PRO A O 1
ATOM 605 N N . ASP A 1 85 ? 9.538 -2.850 -8.701 1.00 94.81 85 ASP A N 1
ATOM 606 C CA . ASP A 1 85 ? 10.239 -3.997 -8.116 1.00 94.81 85 ASP A CA 1
ATOM 607 C C . ASP A 1 85 ? 9.858 -4.296 -6.655 1.00 94.81 85 ASP A C 1
ATOM 609 O O . ASP A 1 85 ? 10.126 -5.390 -6.161 1.00 94.81 85 ASP A O 1
ATOM 613 N N . ALA A 1 86 ? 9.224 -3.353 -5.954 1.00 96.94 86 ALA A N 1
ATOM 614 C CA . ALA A 1 86 ? 8.809 -3.511 -4.562 1.00 96.94 86 ALA A CA 1
ATOM 615 C C . ALA A 1 86 ? 7.319 -3.855 -4.398 1.00 96.94 86 ALA A C 1
ATOM 617 O O . ALA A 1 86 ? 6.935 -4.346 -3.335 1.00 96.94 86 ALA A O 1
ATOM 618 N N . VAL A 1 87 ? 6.485 -3.617 -5.419 1.00 97.06 87 VAL A N 1
ATOM 619 C CA . VAL A 1 87 ? 5.018 -3.709 -5.304 1.00 97.06 87 VAL A CA 1
ATOM 620 C C . VAL A 1 87 ? 4.574 -5.093 -4.854 1.00 97.06 87 VAL A C 1
ATOM 622 O O . VAL A 1 87 ? 3.855 -5.207 -3.869 1.00 97.06 87 VAL A O 1
ATOM 625 N N . VAL A 1 88 ? 5.044 -6.147 -5.523 1.00 97.75 88 VAL A N 1
ATOM 626 C CA . VAL A 1 88 ? 4.614 -7.529 -5.252 1.00 97.75 88 VAL A CA 1
ATOM 627 C C . VAL A 1 88 ? 4.889 -7.914 -3.802 1.00 97.75 88 VAL A C 1
ATOM 629 O O . VAL A 1 88 ? 3.972 -8.320 -3.095 1.00 97.75 88 VAL A O 1
ATOM 632 N N . ALA A 1 89 ? 6.119 -7.698 -3.327 1.00 98.00 89 ALA A N 1
ATOM 633 C CA . ALA A 1 89 ? 6.487 -8.001 -1.947 1.00 98.00 89 ALA A CA 1
ATOM 634 C C . ALA A 1 89 ? 5.669 -7.178 -0.940 1.00 98.00 89 ALA A C 1
ATOM 636 O O . ALA A 1 89 ? 5.303 -7.683 0.117 1.00 98.00 89 ALA A O 1
ATOM 637 N N . ASN A 1 90 ? 5.353 -5.920 -1.258 1.00 98.38 90 ASN A N 1
ATOM 638 C CA . ASN A 1 90 ? 4.516 -5.093 -0.394 1.00 98.38 90 ASN A CA 1
ATOM 639 C C . ASN A 1 90 ? 3.077 -5.612 -0.329 1.00 98.38 90 ASN A C 1
ATOM 641 O O . ASN A 1 90 ? 2.538 -5.765 0.765 1.00 98.38 90 ASN A O 1
ATOM 645 N N . LEU A 1 91 ? 2.471 -5.907 -1.481 1.00 97.88 91 LEU A N 1
ATOM 646 C CA . LEU A 1 91 ? 1.104 -6.417 -1.564 1.00 97.88 91 LEU A CA 1
ATOM 647 C C . LEU A 1 91 ? 0.968 -7.763 -0.851 1.00 97.88 91 LEU A C 1
ATOM 649 O O . LEU A 1 91 ? 0.001 -7.952 -0.121 1.00 97.88 91 LEU A O 1
ATOM 653 N N . GLU A 1 92 ? 1.948 -8.660 -0.982 1.00 97.56 92 GLU A N 1
ATOM 654 C CA . GLU A 1 92 ? 1.961 -9.930 -0.249 1.00 97.56 92 GLU A CA 1
ATOM 655 C C . GLU A 1 92 ? 1.885 -9.706 1.266 1.00 97.56 92 GLU A C 1
ATOM 657 O O . GLU A 1 92 ? 1.010 -10.273 1.918 1.00 97.56 92 GLU A O 1
ATOM 662 N N . ARG A 1 93 ? 2.713 -8.810 1.821 1.00 97.94 93 ARG A N 1
ATOM 663 C CA . ARG A 1 93 ? 2.685 -8.501 3.262 1.00 97.94 93 ARG A CA 1
ATOM 664 C C . ARG A 1 93 ? 1.383 -7.852 3.711 1.00 97.94 93 ARG A C 1
ATOM 666 O O . ARG A 1 93 ? 0.891 -8.177 4.786 1.00 97.94 93 ARG A O 1
ATOM 673 N N . LEU A 1 94 ? 0.830 -6.943 2.910 1.00 97.94 94 LEU A N 1
ATOM 674 C CA . LEU A 1 94 ? -0.429 -6.266 3.232 1.00 97.94 94 LEU A CA 1
ATOM 675 C C . LEU A 1 94 ? -1.605 -7.247 3.234 1.00 97.94 94 LEU A C 1
ATOM 677 O O . LEU A 1 94 ? -2.389 -7.259 4.180 1.00 97.94 94 LEU A O 1
ATOM 681 N N . ILE A 1 95 ? -1.682 -8.119 2.224 1.00 96.75 95 ILE A N 1
ATOM 682 C CA . ILE A 1 95 ? -2.726 -9.143 2.126 1.00 96.75 95 ILE A CA 1
ATOM 683 C C . ILE A 1 95 ? -2.586 -10.168 3.259 1.00 96.75 95 ILE A C 1
ATOM 685 O O . ILE A 1 95 ? -3.585 -10.550 3.864 1.00 96.75 95 ILE A O 1
ATOM 689 N N . GLU A 1 96 ? -1.364 -10.595 3.593 1.00 95.06 96 GLU A N 1
ATOM 690 C CA . GLU A 1 96 ? -1.111 -11.494 4.728 1.00 95.06 96 GLU A CA 1
ATOM 691 C C . GLU A 1 96 ? -1.470 -10.869 6.079 1.00 95.06 96 GLU A C 1
ATOM 693 O O . GLU A 1 96 ? -1.951 -11.572 6.967 1.00 95.06 96 GLU A O 1
ATOM 698 N N . ALA A 1 97 ? -1.280 -9.556 6.223 1.00 95.50 97 ALA A N 1
ATOM 699 C CA . ALA A 1 97 ? -1.689 -8.795 7.398 1.00 95.50 97 ALA A CA 1
ATOM 700 C C . ALA A 1 97 ? -3.198 -8.483 7.432 1.00 95.50 97 ALA A C 1
ATOM 702 O O . ALA A 1 97 ? -3.671 -7.905 8.409 1.00 95.50 97 ALA A O 1
ATOM 703 N N . GLY A 1 98 ? -3.953 -8.841 6.386 1.00 95.44 98 GLY A N 1
ATOM 704 C CA . GLY A 1 98 ? -5.385 -8.555 6.282 1.00 95.44 98 GLY A CA 1
ATOM 705 C C . GLY A 1 98 ? -5.710 -7.073 6.076 1.00 95.44 98 GLY A C 1
ATOM 706 O O . GLY A 1 98 ? -6.826 -6.655 6.369 1.00 95.44 98 GLY A O 1
ATOM 707 N N . VAL A 1 99 ? -4.756 -6.274 5.587 1.00 97.12 99 VAL A N 1
ATOM 708 C CA . VAL A 1 99 ? -4.936 -4.835 5.355 1.00 97.12 99 VAL A CA 1
ATOM 709 C C . VAL A 1 99 ? -5.330 -4.591 3.894 1.00 97.12 99 VAL A C 1
ATOM 711 O O . VAL A 1 99 ? -4.547 -4.922 2.998 1.00 97.12 99 VAL A O 1
ATOM 714 N N . PRO A 1 100 ? -6.504 -3.987 3.619 1.00 96.81 100 PRO A N 1
ATOM 715 C CA . PRO A 1 100 ? -6.881 -3.554 2.276 1.00 96.81 100 PRO A CA 1
ATOM 716 C C . PRO A 1 100 ? -5.839 -2.609 1.677 1.00 96.81 100 PRO A C 1
ATOM 718 O O . PRO A 1 100 ? -5.330 -1.726 2.368 1.00 96.81 100 PRO A O 1
ATOM 721 N N . ALA A 1 101 ? -5.539 -2.755 0.388 1.00 97.00 101 ALA A N 1
ATOM 722 C CA . ALA A 1 101 ? -4.493 -1.974 -0.264 1.00 97.00 101 ALA A CA 1
ATOM 723 C C . ALA A 1 101 ? -5.006 -1.195 -1.481 1.00 97.00 101 ALA A C 1
ATOM 725 O O . ALA A 1 101 ? -5.778 -1.702 -2.293 1.00 97.00 101 ALA A O 1
ATOM 726 N N . VAL A 1 102 ? -4.517 0.034 -1.637 1.00 96.75 102 VAL A N 1
ATOM 727 C CA . VAL A 1 102 ? -4.649 0.841 -2.853 1.00 96.75 102 VAL A CA 1
ATOM 728 C C . VAL A 1 102 ? -3.252 1.068 -3.414 1.00 96.75 102 VAL A C 1
ATOM 730 O O . VAL A 1 102 ? -2.444 1.731 -2.771 1.00 96.75 102 VAL A O 1
ATOM 733 N N . THR A 1 103 ? -2.951 0.539 -4.597 1.00 95.56 103 THR A N 1
ATOM 734 C CA . THR A 1 103 ? -1.654 0.723 -5.263 1.00 95.56 103 THR A CA 1
ATOM 735 C C . THR A 1 103 ? -1.780 1.626 -6.478 1.00 95.56 103 THR A C 1
ATOM 737 O O . THR A 1 103 ? -2.589 1.397 -7.381 1.00 95.56 103 THR A O 1
ATOM 740 N N . GLY A 1 104 ? -0.943 2.657 -6.503 1.00 92.38 104 GLY A N 1
ATOM 741 C CA . GLY A 1 104 ? -0.770 3.515 -7.665 1.00 92.38 104 GLY A CA 1
ATOM 742 C C . GLY A 1 104 ? 0.516 3.287 -8.439 1.00 92.38 104 GLY A C 1
ATOM 743 O O . GLY A 1 104 ? 0.774 3.976 -9.427 1.00 92.38 104 GLY A O 1
ATOM 744 N N . THR A 1 105 ? 1.350 2.351 -7.993 1.00 93.19 105 THR A N 1
ATOM 745 C CA . THR A 1 105 ? 2.600 2.040 -8.674 1.00 93.19 105 THR A CA 1
ATOM 746 C C . THR A 1 105 ? 2.323 1.218 -9.924 1.00 93.19 105 THR A C 1
ATOM 748 O O . THR A 1 105 ? 1.545 0.271 -9.909 1.00 93.19 105 THR A O 1
ATOM 751 N N . THR A 1 106 ? 2.957 1.590 -11.032 1.00 92.56 106 THR A N 1
ATOM 752 C CA . THR A 1 106 ? 2.841 0.914 -12.331 1.00 92.56 106 THR A CA 1
ATOM 753 C C . THR A 1 106 ? 3.981 -0.091 -12.537 1.00 92.56 106 THR A C 1
ATOM 755 O O . THR A 1 106 ? 4.903 -0.166 -11.728 1.00 92.56 106 THR A O 1
ATOM 758 N N . GLY A 1 107 ? 3.940 -0.881 -13.617 1.00 93.06 107 GLY A N 1
ATOM 759 C CA . GLY A 1 107 ? 5.062 -1.748 -14.015 1.00 93.06 107 GLY A CA 1
ATOM 760 C C . GLY A 1 107 ? 5.174 -3.092 -13.283 1.00 93.06 107 GLY A C 1
ATOM 761 O O . GLY A 1 107 ? 6.248 -3.681 -13.298 1.00 93.06 107 GLY A O 1
ATOM 762 N N . TRP A 1 108 ? 4.098 -3.571 -12.651 1.00 94.75 108 TRP A N 1
ATOM 763 C CA . TRP A 1 108 ? 4.060 -4.862 -11.942 1.00 94.75 108 TRP A CA 1
ATOM 764 C C . TRP A 1 108 ? 2.938 -5.803 -12.424 1.00 94.75 108 TRP A C 1
ATOM 766 O O . TRP A 1 108 ? 2.798 -6.900 -11.894 1.00 94.75 108 TRP A O 1
ATOM 776 N N . LEU A 1 109 ? 2.132 -5.392 -13.415 1.00 93.81 109 LEU A N 1
ATOM 777 C CA . LEU A 1 109 ? 0.902 -6.095 -13.818 1.00 93.81 109 LEU A CA 1
ATOM 778 C C . LEU A 1 109 ? 1.122 -7.519 -14.351 1.00 93.81 109 LEU A C 1
ATOM 780 O O . LEU A 1 109 ? 0.192 -8.318 -14.302 1.00 93.81 109 LEU A O 1
ATOM 784 N N . ASP A 1 110 ? 2.337 -7.873 -14.771 1.00 95.81 110 ASP A N 1
ATOM 785 C CA . ASP A 1 110 ? 2.684 -9.258 -15.124 1.00 95.81 110 ASP A CA 1
ATOM 786 C C . ASP A 1 110 ? 2.487 -10.225 -13.933 1.00 95.81 110 ASP A C 1
ATOM 788 O O . ASP A 1 110 ? 2.209 -11.408 -14.118 1.00 95.81 110 ASP A O 1
ATOM 792 N N . GLU A 1 111 ? 2.548 -9.714 -12.698 1.00 96.50 111 GLU A N 1
ATOM 793 C CA . GLU A 1 111 ? 2.338 -10.467 -11.453 1.00 96.50 111 GLU A CA 1
ATOM 794 C C . GLU A 1 111 ? 0.889 -10.374 -10.937 1.00 96.50 111 GLU A C 1
ATOM 796 O O . GLU A 1 111 ? 0.545 -10.970 -9.911 1.00 96.50 111 GLU A O 1
ATOM 801 N N . LEU A 1 112 ? 0.002 -9.665 -11.646 1.00 95.06 112 LEU A N 1
ATOM 802 C CA . LEU A 1 112 ? -1.402 -9.521 -11.264 1.00 95.06 112 LEU A CA 1
ATOM 803 C C . LEU A 1 112 ? -2.110 -10.869 -11.046 1.00 95.06 112 LEU A C 1
ATOM 805 O O . LEU A 1 112 ? -2.788 -10.989 -10.025 1.00 95.06 112 LEU A O 1
ATOM 809 N N . PRO A 1 113 ? -1.955 -11.904 -11.904 1.00 96.06 113 PRO A N 1
ATOM 810 C CA . PRO A 1 113 ? -2.618 -13.190 -11.679 1.00 96.06 113 PRO A CA 1
ATOM 811 C C . PRO A 1 113 ? -2.226 -13.839 -10.345 1.00 96.06 113 PRO A C 1
ATOM 813 O O . PRO A 1 113 ? -3.068 -14.404 -9.645 1.00 96.06 113 PRO A O 1
ATOM 816 N N . ARG A 1 114 ? -0.951 -13.715 -9.953 1.00 96.31 114 ARG A N 1
ATOM 817 C CA . ARG A 1 114 ? -0.436 -14.230 -8.679 1.00 96.31 114 ARG A CA 1
ATOM 818 C C . ARG A 1 114 ? -1.051 -13.490 -7.494 1.00 96.31 114 ARG A C 1
ATOM 820 O O . ARG A 1 114 ? -1.483 -14.134 -6.535 1.00 96.31 114 ARG A O 1
ATOM 827 N N . ILE A 1 115 ? -1.100 -12.160 -7.563 1.00 97.25 115 ILE A N 1
ATOM 828 C CA . ILE A 1 115 ? -1.677 -11.322 -6.506 1.00 97.25 115 ILE A CA 1
ATOM 829 C C . ILE A 1 115 ? -3.192 -11.522 -6.406 1.00 97.25 115 ILE A C 1
ATOM 831 O O . ILE A 1 115 ? -3.699 -11.675 -5.299 1.00 97.25 115 ILE A O 1
ATOM 835 N N . ALA A 1 116 ? -3.909 -11.613 -7.526 1.00 95.69 116 ALA A N 1
ATOM 836 C CA . ALA A 1 116 ? -5.345 -11.891 -7.547 1.00 95.69 116 ALA A CA 1
ATOM 837 C C . ALA A 1 116 ? -5.677 -13.215 -6.849 1.00 95.69 116 ALA A C 1
ATOM 839 O O . ALA A 1 116 ? -6.532 -13.254 -5.964 1.00 95.69 116 ALA A O 1
ATOM 840 N N . ALA A 1 117 ? -4.923 -14.275 -7.156 1.00 96.31 117 ALA A N 1
ATOM 841 C CA . ALA A 1 117 ? -5.082 -15.558 -6.485 1.00 96.31 117 ALA A CA 1
ATOM 842 C C . ALA A 1 117 ? -4.777 -15.470 -4.978 1.00 96.31 117 ALA A C 1
ATOM 844 O O . ALA A 1 117 ? -5.379 -16.185 -4.179 1.00 96.31 117 ALA A O 1
ATOM 845 N N . LEU A 1 118 ? -3.827 -14.625 -4.560 1.00 95.88 118 LEU A N 1
ATOM 846 C CA . LEU A 1 118 ? -3.534 -14.417 -3.141 1.00 95.88 118 LEU A CA 1
ATOM 847 C C . LEU A 1 118 ? -4.658 -13.656 -2.427 1.00 95.88 118 LEU A C 1
ATOM 849 O O . LEU A 1 118 ? -5.040 -14.062 -1.331 1.00 95.88 118 LEU A O 1
ATOM 853 N N . VAL A 1 119 ? -5.190 -12.600 -3.050 1.00 95.44 119 VAL A N 1
ATOM 854 C CA . VAL A 1 119 ? -6.340 -11.835 -2.549 1.00 95.44 119 VAL A CA 1
ATOM 855 C C . VAL A 1 119 ? -7.511 -12.776 -2.288 1.00 95.44 119 VAL A C 1
ATOM 857 O O . VAL A 1 119 ? -7.995 -12.821 -1.160 1.00 95.44 119 VAL A O 1
ATOM 860 N N . GLU A 1 120 ? -7.883 -13.591 -3.278 1.00 94.06 120 GLU A N 1
ATOM 861 C CA . GLU A 1 120 ? -8.983 -14.554 -3.171 1.00 94.06 120 GLU A CA 1
ATOM 862 C C . GLU A 1 120 ? -8.758 -15.566 -2.038 1.00 94.06 120 GLU A C 1
ATOM 864 O O . GLU A 1 120 ? -9.625 -15.755 -1.185 1.00 94.06 120 GLU A O 1
ATOM 869 N N . ARG A 1 121 ? -7.563 -16.172 -1.962 1.00 95.06 121 ARG A N 1
ATOM 870 C CA . ARG A 1 121 ? -7.234 -17.153 -0.911 1.00 95.06 121 ARG A CA 1
ATOM 871 C C . ARG A 1 121 ? -7.254 -16.572 0.503 1.00 95.06 121 ARG A C 1
ATOM 873 O O . ARG A 1 121 ? -7.425 -17.329 1.456 1.00 95.06 121 ARG A O 1
ATOM 880 N N . ARG A 1 122 ? -6.993 -15.273 0.661 1.00 93.56 122 ARG A N 1
ATOM 881 C CA . ARG A 1 122 ? -6.851 -14.614 1.970 1.00 93.56 122 ARG A CA 1
ATOM 882 C C . ARG A 1 122 ? -8.047 -13.751 2.357 1.00 93.56 122 ARG A C 1
ATOM 884 O O . ARG A 1 122 ? -8.058 -13.236 3.469 1.00 93.56 122 ARG A O 1
ATOM 891 N N . GLY A 1 123 ? -9.044 -13.600 1.487 1.00 91.06 123 GLY A N 1
ATOM 892 C CA . GLY A 1 123 ? -10.183 -12.727 1.763 1.00 91.06 123 GLY A CA 1
ATOM 893 C C . GLY A 1 123 ? -9.854 -11.232 1.647 1.00 91.06 123 GLY A C 1
ATOM 894 O O . GLY A 1 123 ? -10.534 -10.411 2.259 1.00 91.06 123 GLY A O 1
ATOM 895 N N . GLY A 1 124 ? -8.797 -10.873 0.913 1.00 90.25 124 GLY A N 1
ATOM 896 C CA . GLY A 1 124 ? -8.279 -9.505 0.848 1.00 90.25 124 GLY A CA 1
ATOM 897 C C . GLY A 1 124 ? -9.070 -8.568 -0.071 1.00 90.25 124 GLY A C 1
ATOM 898 O O . GLY A 1 124 ? -10.004 -8.981 -0.767 1.00 90.25 124 GLY A O 1
ATOM 899 N N . ALA A 1 125 ? -8.622 -7.310 -0.112 1.00 93.25 125 ALA A N 1
ATOM 900 C CA . ALA A 1 125 ? -9.083 -6.287 -1.045 1.00 93.25 125 ALA A CA 1
ATOM 901 C C . ALA A 1 125 ? -7.898 -5.491 -1.612 1.00 93.25 125 ALA A C 1
ATOM 903 O O . ALA A 1 125 ? -7.029 -5.041 -0.861 1.00 93.25 125 ALA A O 1
ATOM 904 N N . LEU A 1 126 ? -7.876 -5.310 -2.933 1.00 95.38 126 LEU A N 1
ATOM 905 C CA . LEU A 1 126 ? -6.852 -4.553 -3.647 1.00 95.38 126 LEU A CA 1
ATOM 906 C C . LEU A 1 126 ? -7.487 -3.684 -4.734 1.00 95.38 126 LEU A C 1
ATOM 908 O O . LEU A 1 126 ? -8.180 -4.193 -5.611 1.00 95.38 126 LEU A O 1
ATOM 912 N N . LEU A 1 127 ? -7.194 -2.388 -4.710 1.00 94.88 127 LEU A N 1
ATOM 913 C CA . LEU A 1 127 ? -7.465 -1.466 -5.808 1.00 94.88 127 LEU A CA 1
ATOM 914 C C . LEU A 1 127 ? -6.140 -1.042 -6.444 1.00 94.88 127 LEU A C 1
ATOM 916 O O . LEU A 1 127 ? -5.305 -0.424 -5.790 1.00 94.88 127 LEU A O 1
ATOM 920 N N . HIS A 1 128 ? -5.956 -1.331 -7.725 1.00 92.88 128 HIS A N 1
ATOM 921 C CA . HIS A 1 128 ? -4.886 -0.763 -8.532 1.00 92.88 128 HIS A CA 1
ATOM 922 C C . HIS A 1 128 ? -5.444 0.296 -9.476 1.00 92.88 128 HIS A C 1
ATOM 924 O O . HIS A 1 128 ? -6.443 0.058 -10.155 1.00 92.88 128 HIS A O 1
ATOM 930 N N . ALA A 1 129 ? -4.767 1.436 -9.560 1.00 87.88 129 ALA A N 1
ATOM 931 C CA . ALA A 1 129 ? -5.027 2.432 -10.587 1.00 87.88 129 ALA A CA 1
ATOM 932 C C . ALA A 1 129 ? -3.711 3.059 -11.052 1.00 87.88 129 ALA A C 1
ATOM 934 O O . ALA A 1 129 ? -2.975 3.647 -10.264 1.00 87.88 129 ALA A O 1
ATOM 935 N N . ALA A 1 130 ? -3.426 2.995 -12.353 1.00 81.94 130 ALA A N 1
ATOM 936 C CA . ALA A 1 130 ? -2.282 3.701 -12.938 1.00 81.94 130 ALA A CA 1
ATOM 937 C C . ALA A 1 130 ? -2.503 5.228 -13.008 1.00 81.94 130 ALA A C 1
ATOM 939 O O . ALA A 1 130 ? -1.568 5.986 -13.276 1.00 81.94 130 ALA A O 1
ATOM 940 N N . ASN A 1 131 ? -3.743 5.685 -12.794 1.00 80.31 131 ASN A N 1
ATOM 941 C CA . ASN A 1 131 ? -4.137 7.086 -12.818 1.00 80.31 131 ASN A CA 1
ATOM 942 C C . ASN A 1 131 ? -5.281 7.351 -11.819 1.00 80.31 131 ASN A C 1
ATOM 944 O O . ASN A 1 131 ? -6.315 6.694 -11.878 1.00 80.31 131 ASN A O 1
ATOM 948 N N . PHE A 1 132 ? -5.106 8.342 -10.937 1.00 79.75 132 PHE A N 1
ATOM 949 C CA . PHE A 1 132 ? -6.104 8.762 -9.936 1.00 79.75 132 PHE A CA 1
ATOM 950 C C . PHE A 1 132 ? -6.817 10.079 -10.301 1.00 79.75 132 PHE A C 1
ATOM 952 O O . PHE A 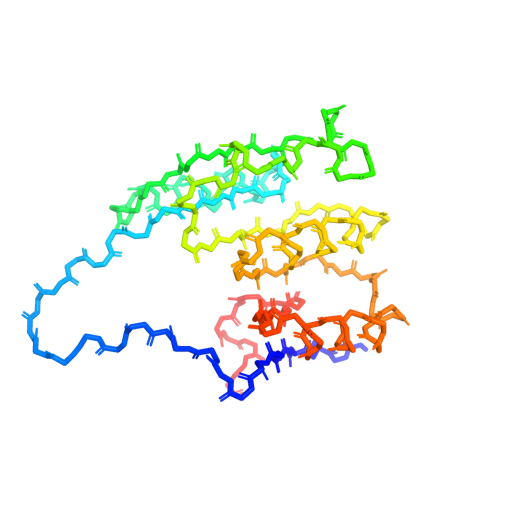1 132 ? -7.547 10.642 -9.487 1.00 79.75 132 PHE A O 1
ATOM 959 N N . SER A 1 133 ? -6.597 10.620 -11.502 1.00 72.25 133 SER A N 1
ATOM 960 C CA . SER A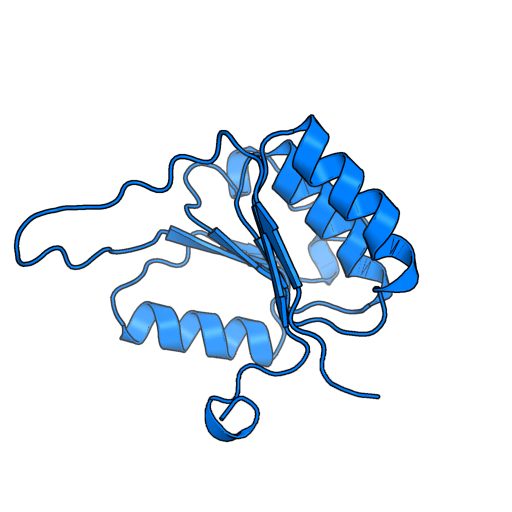 1 133 ? -7.319 11.791 -11.997 1.00 72.25 133 SER A CA 1
ATOM 961 C C . SER A 1 133 ? -8.744 11.422 -12.400 1.00 72.25 133 SER A C 1
ATOM 963 O O . SER A 1 133 ? -8.955 10.591 -13.279 1.00 72.25 133 SER A O 1
ATOM 965 N N . VAL A 1 134 ? -9.722 12.130 -11.831 1.00 67.75 134 VAL A N 1
ATOM 966 C CA . VAL A 1 134 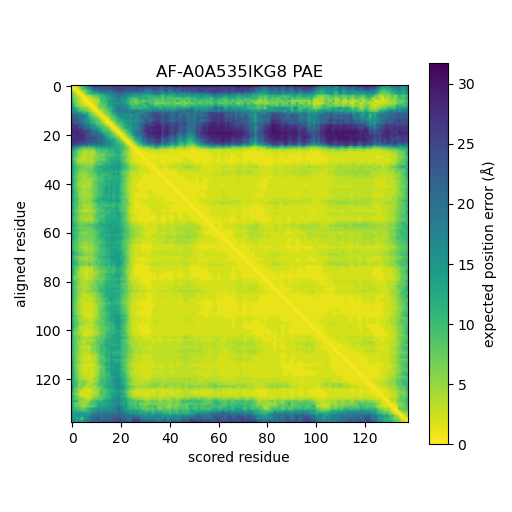? -11.150 11.961 -12.156 1.00 67.75 134 VAL A CA 1
ATOM 967 C C . VAL A 1 134 ? -11.432 12.215 -13.647 1.00 67.75 134 VAL A C 1
ATOM 969 O O . VAL A 1 134 ? -12.231 11.513 -14.252 1.00 67.75 134 VAL A O 1
ATOM 972 N N . GLY A 1 135 ? -10.729 13.168 -14.274 1.00 51.69 135 GLY A N 1
ATOM 973 C CA . GLY A 1 135 ? -10.957 13.564 -15.673 1.00 51.69 135 GLY A CA 1
ATOM 974 C C . GLY A 1 135 ? -10.475 12.578 -16.745 1.00 51.69 135 GLY A C 1
ATOM 975 O O . GLY A 1 135 ? -10.709 12.826 -17.920 1.00 51.69 135 GLY A O 1
ATOM 976 N N . VAL A 1 136 ? -9.800 11.486 -16.371 1.00 53.03 136 VAL A N 1
ATOM 977 C CA . VAL A 1 136 ? -9.363 10.429 -17.310 1.00 53.03 136 VAL A CA 1
ATOM 978 C C . VAL A 1 136 ? -10.337 9.238 -17.306 1.00 53.03 136 VAL A C 1
ATOM 980 O O . VAL A 1 136 ? -10.170 8.300 -18.078 1.00 53.03 136 VAL A O 1
ATOM 983 N N . HIS A 1 137 ? -11.368 9.278 -16.456 1.00 46.06 137 HIS A N 1
ATOM 984 C CA . HIS A 1 137 ? -12.294 8.168 -16.220 1.00 46.06 137 HIS A CA 1
ATOM 985 C C . HIS A 1 137 ? -13.779 8.549 -16.402 1.00 46.06 137 HIS A C 1
ATOM 987 O O . HIS A 1 137 ? -14.644 7.933 -15.781 1.00 46.06 137 HIS A O 1
ATOM 993 N N . LEU A 1 138 ? -14.062 9.564 -17.232 1.00 44.50 138 LEU A N 1
ATOM 994 C CA . LEU A 1 138 ? -15.413 9.943 -17.677 1.00 44.50 138 LEU A CA 1
ATOM 995 C C . LEU A 1 138 ? -15.665 9.505 -19.121 1.00 44.50 138 LEU A C 1
ATOM 997 O O . LEU A 1 138 ? -14.726 9.640 -19.938 1.00 44.50 138 LEU A O 1
#

Nearest PDB structures (foldseek):
  4f3y-assembly1_B-2  TM=7.258E-01  e=7.790E-04  Burkholderia thailandensis E264
  3abi-assembly1_A  TM=6.788E-01  e=7.331E-03  Pyrococcus horikoshii
  8h4z-assembly1_A  TM=5.781E-01  e=1.151E-01  Helicobacter pylori NCTC 11637 = CCUG 17874 = ATCC 43504 = JCM 12093
  8h52-assembly1_A-2  TM=5.963E-01  e=3.889E-01  unclassified
  4ina-assembly1_A  TM=4.825E-01  e=5.024E-01  Wolinella succinogenes

Foldseek 3Di:
DQWDKDKFFAPPDDDPDDDDDDDLPQFAEEEAAPDPVSVVVQVVSVVSNHHDLYYHHPVRQVLHVVLDLVSCPRGQAYEYDDELVNVVSNLLSCLVSQHAYEYLYDDNCVCVVVSSVSCHVRRYIYIYTVDPDPVSPD

pLDDT: mean 86.37, std 17.81, range [37.31, 98.38]

Secondary structure (DSSP, 8-state):
-----EEEE-TT-------SS------EEEEE--SHHHHHHHHHHHHTT-EEEEEE-TTT-GGGTT--HHHHTT-SEEEE---HHHHHHHHHHHHHTT--EEE---S-GGGHHHHHHHHHHHT-EEEE-S---GGG--